Protein AF-A0A2R5LQD7-F1 (afdb_monomer)

pLDDT: mean 71.97, std 13.68, range [34.91, 89.44]

Solvent-accessible surface area (backbone atoms only — not comparable to full-atom values): 8384 Å² total; per-residue (Å²): 124,68,37,44,34,41,38,38,33,46,54,89,83,68,87,56,89,81,44,63,29,33,38,39,40,36,57,62,66,102,55,88,81,77,64,78,89,73,55,85,84,43,75,35,48,42,65,51,45,39,61,68,48,51,47,57,50,54,71,46,83,83,21,51,34,40,37,43,36,35,74,88,59,54,78,74,54,65,41,90,87,48,88,54,60,61,69,60,57,48,48,54,74,76,38,81,62,50,76,40,60,25,28,31,44,57,69,60,38,61,71,68,47,81,59,50,46,73,48,78,46,75,36,88,45,82,81,55,44,61,55,63,65,49,58,67,63,69,79,74,118

Sequence (141 aa):
MYYFVLLVSLASLYNCENMEVPAFLWGHRGEQSSFPAVSAFQKISHGDFTEKFVRNVLSSKDTVLAVFIQDSLSVEDLQPDGPSFKYLKLAFKNNPVLMLPAVENPVDAISSLKGVKTVQVSVRDPASAKEKLQDHNEHTN

Mean predicted aligned error: 10.1 Å

Foldseek 3Di:
DAAEEEEEEADPPDPDQWFWWKKKKAKDDDDPPQQDDADLPDAAELVCCQPRPVVVRRVDPHMYMYMYTYRPDAPVQLPQPHPPPVVVVVCVVVGPMDMDHTYRPNVVSVVPDPRYDYDYQHPNDPVCRVVSVVVVVVVPD

Structure (mmCIF, N/CA/C/O backbone):
data_AF-A0A2R5LQD7-F1
#
_entry.id   AF-A0A2R5LQD7-F1
#
loop_
_atom_site.group_PDB
_atom_site.id
_atom_site.type_symbol
_atom_site.label_atom_id
_atom_site.label_alt_id
_atom_site.label_comp_id
_atom_site.label_asym_id
_atom_site.label_entity_id
_atom_site.label_seq_id
_atom_site.pdbx_PDB_ins_code
_atom_site.Cartn_x
_atom_site.Cartn_y
_atom_site.Cartn_z
_atom_site.occupancy
_atom_site.B_iso_or_equiv
_atom_site.auth_seq_id
_atom_site.auth_comp_id
_atom_site.auth_asym_id
_atom_site.auth_atom_id
_atom_site.pdbx_PDB_model_num
ATOM 1 N N . MET A 1 1 ? -13.355 -3.335 18.667 1.00 47.16 1 MET A N 1
ATOM 2 C CA . MET A 1 1 ? -13.883 -3.459 17.292 1.00 47.16 1 MET A CA 1
ATOM 3 C C . MET A 1 1 ? -12.679 -3.398 16.368 1.00 47.16 1 MET A C 1
ATOM 5 O O . MET A 1 1 ? -11.898 -2.471 16.543 1.00 47.16 1 MET A O 1
ATOM 9 N N . TYR A 1 2 ? -12.453 -4.414 15.533 1.00 53.66 2 TYR A N 1
ATOM 10 C CA . TYR A 1 2 ? -11.167 -4.627 14.855 1.00 53.66 2 TYR A CA 1
ATOM 11 C C . TYR A 1 2 ? -11.356 -4.674 13.335 1.00 53.66 2 TYR A C 1
ATOM 13 O O . TYR A 1 2 ? -12.192 -5.438 12.866 1.00 53.66 2 TYR A O 1
ATOM 21 N N . TYR A 1 3 ? -10.588 -3.874 12.592 1.00 61.62 3 TYR A N 1
ATOM 22 C CA . TYR A 1 3 ? -10.477 -3.939 11.123 1.00 61.62 3 TYR A CA 1
ATOM 23 C C . TYR A 1 3 ? -9.365 -4.909 10.706 1.00 61.62 3 TYR A C 1
ATOM 25 O O . TYR A 1 3 ? -8.519 -5.205 11.542 1.00 61.62 3 TYR A O 1
ATOM 33 N N . PHE A 1 4 ? -9.313 -5.393 9.460 1.00 63.50 4 PHE A N 1
ATOM 34 C CA . PHE A 1 4 ? -8.272 -6.339 9.027 1.00 63.50 4 PHE A CA 1
ATOM 35 C C . PHE A 1 4 ? -7.371 -5.753 7.933 1.00 63.50 4 PHE A C 1
ATOM 37 O O . PHE A 1 4 ? -7.852 -5.312 6.888 1.00 63.50 4 PHE A O 1
ATOM 44 N N . VAL A 1 5 ? -6.056 -5.778 8.159 1.00 70.50 5 VAL A N 1
ATOM 45 C CA . VAL A 1 5 ? -5.038 -5.353 7.188 1.00 70.50 5 VAL A CA 1
ATOM 46 C C . VAL A 1 5 ? -4.081 -6.504 6.913 1.00 70.50 5 VAL A C 1
ATOM 48 O O . VAL A 1 5 ? -3.465 -7.036 7.834 1.00 70.50 5 VAL A O 1
ATOM 51 N N . LEU A 1 6 ? -3.927 -6.864 5.641 1.00 72.38 6 LEU A N 1
ATOM 52 C CA . LEU A 1 6 ? -2.883 -7.765 5.168 1.00 72.38 6 LEU A CA 1
ATOM 53 C C . LEU A 1 6 ? -1.731 -6.928 4.606 1.00 72.38 6 LEU A C 1
ATOM 55 O O . LEU A 1 6 ? -1.858 -6.304 3.555 1.00 72.38 6 LEU A O 1
ATOM 59 N N . LEU A 1 7 ? -0.604 -6.918 5.304 1.00 70.38 7 LEU A N 1
ATOM 60 C CA . LEU A 1 7 ? 0.599 -6.199 4.908 1.00 70.38 7 LEU A CA 1
ATOM 61 C C . LEU A 1 7 ? 1.586 -7.171 4.265 1.00 70.38 7 LEU A C 1
ATOM 63 O O . LEU A 1 7 ? 2.130 -8.033 4.947 1.00 70.38 7 LEU A O 1
ATOM 67 N N . VAL A 1 8 ? 1.849 -7.031 2.970 1.00 69.25 8 VAL A N 1
ATOM 68 C CA . VAL A 1 8 ? 2.866 -7.815 2.260 1.00 69.25 8 VAL A CA 1
ATOM 69 C C . VAL A 1 8 ? 4.071 -6.921 1.997 1.00 69.25 8 VAL A C 1
ATOM 71 O O . VAL A 1 8 ? 3.982 -5.952 1.245 1.00 69.25 8 VAL A O 1
ATOM 74 N N . SER A 1 9 ? 5.203 -7.250 2.615 1.00 62.38 9 SER A N 1
ATOM 75 C CA . SER A 1 9 ? 6.450 -6.493 2.470 1.00 62.38 9 SER A CA 1
ATOM 76 C C . SER A 1 9 ? 7.567 -7.397 1.952 1.00 62.38 9 SER A C 1
ATOM 78 O O . SER A 1 9 ? 7.981 -8.328 2.653 1.00 62.38 9 SER A O 1
ATOM 80 N N . LEU A 1 10 ? 8.088 -7.110 0.760 1.00 59.78 10 LEU A N 1
ATOM 81 C CA . LEU A 1 10 ? 9.383 -7.629 0.315 1.00 59.78 10 LEU A CA 1
ATOM 82 C C . LEU A 1 10 ? 10.423 -6.563 0.651 1.00 59.78 10 LEU A C 1
ATOM 84 O O . LEU A 1 10 ? 10.661 -5.658 -0.139 1.00 59.78 10 LEU A O 1
ATOM 88 N N . ALA A 1 11 ? 10.972 -6.635 1.861 1.00 55.22 11 ALA A N 1
ATOM 89 C CA . ALA A 1 11 ? 12.046 -5.755 2.301 1.00 55.22 11 ALA A CA 1
ATOM 90 C C . ALA A 1 11 ? 13.253 -6.609 2.682 1.00 55.22 11 ALA A C 1
ATOM 92 O O . ALA A 1 11 ? 13.131 -7.558 3.472 1.00 55.22 11 ALA A O 1
ATOM 93 N N . SER A 1 12 ? 14.419 -6.275 2.137 1.00 49.75 12 SER A N 1
ATOM 94 C CA . SER A 1 12 ? 15.668 -6.975 2.443 1.00 49.75 12 SER A CA 1
ATOM 95 C C . SER A 1 12 ? 16.220 -6.546 3.800 1.00 49.75 12 SER A C 1
ATOM 97 O O . SER A 1 12 ? 17.305 -6.008 3.849 1.00 49.75 12 SER A O 1
ATOM 99 N N . LEU A 1 13 ? 15.510 -6.767 4.912 1.00 44.03 13 LEU A N 1
ATOM 100 C CA . LEU A 1 13 ? 16.022 -6.643 6.297 1.00 44.03 13 LEU A CA 1
ATOM 101 C C . LEU A 1 13 ? 16.747 -5.344 6.713 1.00 44.03 13 LEU A C 1
ATOM 103 O O . LEU A 1 13 ? 17.235 -5.266 7.840 1.00 44.03 13 LEU A O 1
ATOM 107 N N . TYR A 1 14 ? 16.837 -4.334 5.859 1.00 44.09 14 TYR A N 1
ATOM 108 C CA . TYR A 1 14 ? 17.418 -3.062 6.223 1.00 44.09 14 TYR A CA 1
ATOM 109 C C . TYR A 1 14 ? 16.329 -2.276 6.939 1.00 44.09 14 TYR A C 1
ATOM 111 O O . TYR A 1 14 ? 15.343 -1.866 6.331 1.00 44.09 14 TYR A O 1
ATOM 119 N N . ASN A 1 15 ? 16.505 -2.109 8.253 1.00 45.94 15 ASN A N 1
ATOM 120 C CA . ASN A 1 15 ? 15.850 -1.065 9.034 1.00 45.94 15 ASN A CA 1
ATOM 121 C C . ASN A 1 15 ? 16.232 0.277 8.402 1.00 45.94 15 ASN A C 1
ATOM 123 O O . ASN A 1 15 ? 17.234 0.883 8.776 1.00 45.94 15 ASN A O 1
ATOM 127 N N . CYS A 1 16 ? 15.513 0.680 7.363 1.00 47.47 16 CYS A N 1
ATOM 128 C CA . CYS A 1 16 ? 15.781 1.918 6.665 1.00 47.47 16 CYS A CA 1
ATOM 129 C C . CYS A 1 16 ? 14.845 2.979 7.228 1.00 47.47 16 CYS A C 1
ATOM 131 O O . CYS A 1 16 ? 13.790 3.262 6.668 1.00 47.47 16 CYS A O 1
ATOM 133 N N . GLU A 1 17 ? 15.231 3.524 8.384 1.00 50.56 17 GLU A N 1
ATOM 134 C CA . GLU A 1 17 ? 14.670 4.778 8.878 1.00 50.56 17 GLU A CA 1
ATOM 135 C C . GLU A 1 17 ? 14.831 5.831 7.770 1.00 50.56 17 GLU A C 1
ATOM 137 O O . GLU A 1 17 ? 15.954 6.176 7.395 1.00 50.56 17 GLU A O 1
ATOM 142 N N . ASN A 1 18 ? 13.703 6.344 7.268 1.00 56.69 18 ASN A N 1
ATOM 143 C CA . ASN A 1 18 ? 13.580 7.436 6.285 1.00 56.69 18 ASN A CA 1
ATOM 144 C C . ASN A 1 18 ? 13.592 7.033 4.800 1.00 56.69 18 ASN A C 1
ATOM 146 O O . ASN A 1 18 ? 13.848 7.884 3.945 1.00 56.69 18 ASN A O 1
ATOM 150 N N . MET A 1 19 ? 13.291 5.778 4.457 1.00 71.56 19 MET A N 1
ATOM 151 C CA . MET A 1 19 ? 13.062 5.426 3.051 1.00 71.56 19 MET A CA 1
ATOM 152 C C . MET A 1 19 ? 11.638 5.781 2.607 1.00 71.56 19 MET A C 1
ATOM 154 O O . MET A 1 19 ? 10.643 5.348 3.193 1.00 71.56 19 MET A O 1
ATOM 158 N N . GLU A 1 20 ? 11.559 6.561 1.530 1.00 82.62 20 GLU A N 1
ATOM 159 C CA . GLU A 1 20 ? 10.340 6.763 0.753 1.00 82.62 20 GLU A CA 1
ATOM 160 C C . GLU A 1 20 ? 10.212 5.609 -0.242 1.00 82.62 20 GLU A C 1
ATOM 162 O O . GLU A 1 20 ? 11.061 5.447 -1.118 1.00 82.62 20 GLU A O 1
ATOM 167 N N . VAL A 1 21 ? 9.166 4.798 -0.103 1.00 84.69 21 VAL A N 1
ATOM 168 C CA . VAL A 1 21 ? 8.936 3.623 -0.957 1.00 84.69 21 VAL A CA 1
ATOM 169 C C . VAL A 1 21 ? 7.528 3.648 -1.538 1.00 84.69 21 VAL A C 1
ATOM 171 O O . VAL A 1 21 ? 6.612 4.189 -0.907 1.00 84.69 21 VAL A O 1
ATOM 174 N N . PRO A 1 22 ? 7.309 3.056 -2.721 1.00 85.88 22 PRO A N 1
ATOM 175 C CA . PRO A 1 22 ? 5.967 2.948 -3.252 1.00 85.88 22 PRO A CA 1
ATOM 176 C C . PRO A 1 22 ? 5.123 1.984 -2.410 1.00 85.88 22 PRO A C 1
ATOM 178 O O . PRO A 1 22 ? 5.587 0.928 -1.967 1.00 85.88 22 PRO A O 1
ATOM 181 N N . ALA A 1 23 ? 3.854 2.339 -2.226 1.00 86.75 23 ALA A N 1
ATOM 182 C CA . ALA A 1 23 ? 2.858 1.501 -1.573 1.00 86.75 23 ALA A CA 1
ATOM 183 C C . ALA A 1 23 ? 1.633 1.332 -2.475 1.00 86.75 23 ALA A C 1
ATOM 185 O O . ALA A 1 23 ? 1.134 2.288 -3.071 1.00 86.75 23 ALA A O 1
ATOM 186 N N . PHE A 1 24 ? 1.125 0.106 -2.547 1.00 87.31 24 PHE A N 1
ATOM 187 C CA . PHE A 1 24 ? -0.035 -0.244 -3.363 1.00 87.31 24 PHE A CA 1
ATOM 188 C C . PHE A 1 24 ? -1.129 -0.796 -2.470 1.00 87.31 24 PHE A C 1
ATOM 190 O O . PHE A 1 24 ? -0.892 -1.732 -1.705 1.00 87.31 24 PHE A O 1
ATOM 197 N N . LEU A 1 25 ? -2.311 -0.193 -2.543 1.00 87.12 25 LEU A N 1
ATOM 198 C CA . LEU A 1 25 ? -3.426 -0.503 -1.660 1.00 87.12 25 LEU A CA 1
ATOM 199 C C . LEU A 1 25 ? -4.570 -1.095 -2.478 1.00 87.12 25 LEU A C 1
ATOM 201 O O . LEU A 1 25 ? -5.068 -0.462 -3.411 1.00 87.12 25 LEU A O 1
ATOM 205 N N . TRP A 1 26 ? -5.025 -2.278 -2.072 1.00 85.44 26 TRP A N 1
ATOM 206 C CA . TRP A 1 26 ? -6.269 -2.887 -2.534 1.00 85.44 26 TRP A CA 1
ATOM 207 C C . TRP A 1 26 ? -7.207 -3.045 -1.351 1.00 85.44 26 TRP A C 1
ATOM 209 O O . TRP A 1 26 ? -6.849 -3.652 -0.347 1.00 85.44 26 TRP A O 1
ATOM 219 N N . GLY A 1 27 ? -8.429 -2.547 -1.469 1.00 77.56 27 GLY A N 1
ATOM 220 C CA . GLY A 1 27 ? -9.431 -2.706 -0.426 1.00 77.56 27 GLY A CA 1
ATOM 221 C C . GLY A 1 27 ? -10.841 -2.668 -0.981 1.00 77.56 27 GLY A C 1
ATOM 222 O O . GLY A 1 27 ? -11.077 -2.314 -2.137 1.00 77.56 27 GLY A O 1
ATOM 223 N N . HIS A 1 28 ? -11.794 -3.059 -0.145 1.00 60.88 28 HIS A N 1
ATOM 224 C CA . HIS A 1 28 ? -13.195 -3.106 -0.528 1.00 60.88 28 HIS A CA 1
ATOM 225 C C . HIS A 1 28 ? -13.872 -1.729 -0.403 1.00 60.88 28 HIS A C 1
ATOM 227 O O . HIS A 1 28 ? -14.163 -1.295 0.709 1.00 60.88 28 HIS A O 1
ATOM 233 N N . ARG A 1 29 ? -14.195 -1.089 -1.539 1.00 60.69 29 ARG A N 1
ATOM 234 C CA . ARG A 1 29 ? -15.578 -0.678 -1.879 1.00 60.69 29 ARG A CA 1
ATOM 235 C C . ARG A 1 29 ? -15.704 -0.040 -3.267 1.00 60.69 29 ARG A C 1
ATOM 237 O O . ARG A 1 29 ? -15.050 0.949 -3.558 1.00 60.69 29 ARG A O 1
ATOM 244 N N . GLY A 1 30 ? -16.647 -0.585 -4.040 1.00 50.12 30 GLY A N 1
ATOM 245 C CA . GLY A 1 30 ? -17.692 0.100 -4.821 1.00 50.12 30 GLY A CA 1
ATOM 246 C C . GLY A 1 30 ? -17.332 1.164 -5.858 1.00 50.12 30 GLY A C 1
ATOM 247 O O . GLY A 1 30 ? -17.792 1.059 -6.989 1.00 50.12 30 GLY A O 1
ATOM 248 N N . GLU A 1 31 ? -16.562 2.188 -5.508 1.00 50.09 31 GLU A N 1
ATOM 249 C CA . GLU A 1 31 ? -16.364 3.356 -6.361 1.00 50.09 31 GLU A CA 1
ATOM 250 C C . GLU A 1 31 ? -14.941 3.900 -6.203 1.00 50.09 31 GLU A C 1
ATOM 252 O O . GLU A 1 31 ? -14.554 4.417 -5.161 1.00 50.09 31 GLU A O 1
ATOM 257 N N . GLN A 1 32 ? -14.155 3.821 -7.278 1.00 51.00 32 GLN A N 1
ATOM 258 C CA . GLN A 1 32 ? -12.803 4.392 -7.381 1.00 51.00 32 GLN A CA 1
ATOM 259 C C . GLN A 1 32 ? -12.771 5.934 -7.264 1.00 51.00 32 GLN A C 1
ATOM 261 O O . GLN A 1 32 ? -11.705 6.537 -7.339 1.00 51.00 32 GLN A O 1
ATOM 266 N N . SER A 1 33 ? -13.927 6.582 -7.098 1.00 50.56 33 SER A N 1
ATOM 267 C CA . SER A 1 33 ? -14.121 8.034 -7.096 1.00 50.56 33 SER A CA 1
ATOM 268 C C . SER A 1 33 ? -13.727 8.726 -5.783 1.00 50.56 33 SER A C 1
ATOM 270 O O . SER A 1 33 ? -13.641 9.952 -5.764 1.00 50.56 33 SER A O 1
ATOM 272 N N . SER A 1 34 ? -13.481 7.991 -4.690 1.00 57.78 34 SER A N 1
ATOM 273 C CA . SER A 1 34 ? -13.241 8.583 -3.361 1.00 57.78 34 SER A CA 1
ATOM 274 C C . SER A 1 34 ? -11.772 8.674 -2.942 1.00 57.78 34 SER A C 1
ATOM 276 O O . SER 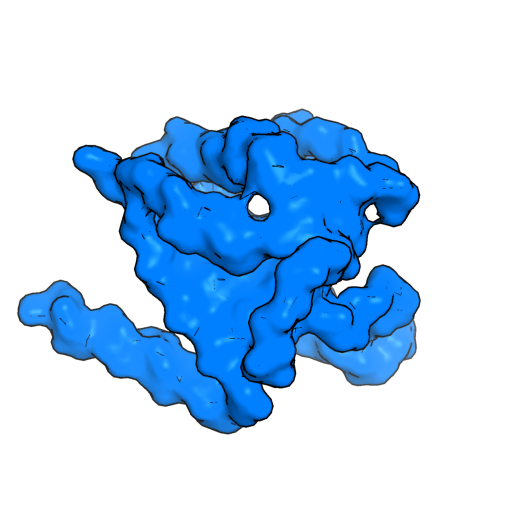A 1 34 ? -11.487 9.112 -1.822 1.00 57.78 34 SER A O 1
ATOM 278 N N . PHE A 1 35 ? -10.828 8.245 -3.786 1.00 62.97 35 PHE A N 1
ATOM 279 C CA . PHE A 1 35 ? -9.411 8.406 -3.473 1.00 62.97 35 PHE A CA 1
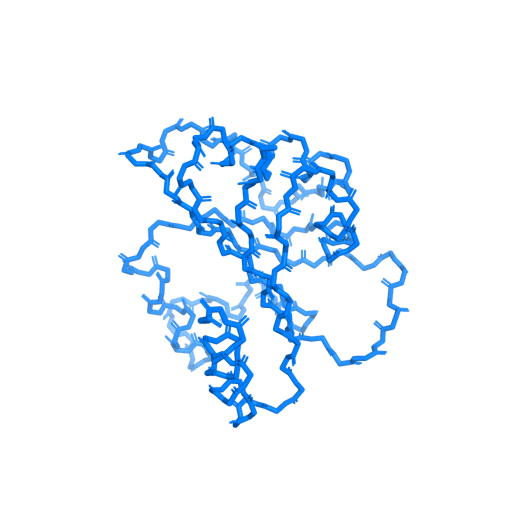ATOM 280 C C . PHE A 1 35 ? -8.950 9.827 -3.801 1.00 62.97 35 PHE A C 1
ATOM 282 O O . PHE A 1 35 ? -9.240 10.328 -4.890 1.00 62.97 35 PHE A O 1
ATOM 289 N N . PRO A 1 36 ? -8.227 10.496 -2.885 1.00 65.50 36 PRO A N 1
ATOM 290 C CA . PRO A 1 36 ? -7.638 11.784 -3.203 1.00 65.50 36 PRO A CA 1
ATOM 291 C C . PRO A 1 36 ? -6.657 11.601 -4.364 1.00 65.50 36 PRO A C 1
ATOM 293 O O . PRO A 1 36 ? -5.889 10.640 -4.386 1.00 65.50 36 PRO A O 1
ATOM 296 N N . ALA A 1 37 ? -6.697 12.514 -5.336 1.00 69.75 37 ALA A N 1
ATOM 297 C CA . ALA A 1 37 ? -5.751 12.502 -6.442 1.00 69.75 37 ALA A CA 1
ATOM 298 C C . ALA A 1 37 ? -4.323 12.609 -5.890 1.00 69.75 37 ALA A C 1
ATOM 300 O O . ALA A 1 37 ? -4.017 13.528 -5.128 1.00 69.75 37 ALA A O 1
ATOM 301 N N . VAL A 1 38 ? -3.465 11.665 -6.272 1.00 74.00 38 VAL A N 1
ATOM 302 C CA . VAL A 1 38 ? -2.063 11.625 -5.852 1.00 74.00 38 VAL A CA 1
ATOM 303 C C . VAL A 1 38 ? -1.197 11.992 -7.045 1.00 74.00 38 VAL A C 1
ATOM 305 O O . VAL A 1 38 ? -1.317 11.394 -8.115 1.00 74.00 38 VAL A O 1
ATOM 308 N N . SER A 1 39 ? -0.340 12.997 -6.879 1.00 76.75 39 SER A N 1
ATOM 309 C CA . SER A 1 39 ? 0.635 13.355 -7.913 1.00 76.75 39 SER A CA 1
ATOM 310 C C . SER A 1 39 ? 1.794 12.357 -7.917 1.00 76.75 39 SER A C 1
ATOM 312 O O . SER A 1 39 ? 2.229 11.906 -6.861 1.00 76.75 39 SER A O 1
ATOM 314 N N . ALA A 1 40 ? 2.349 12.064 -9.096 1.00 70.88 40 ALA A N 1
ATOM 315 C CA . ALA A 1 40 ? 3.498 11.167 -9.249 1.00 70.88 40 ALA A CA 1
ATOM 316 C C . ALA A 1 40 ? 4.747 11.628 -8.467 1.00 70.88 40 ALA A C 1
ATOM 318 O O . ALA A 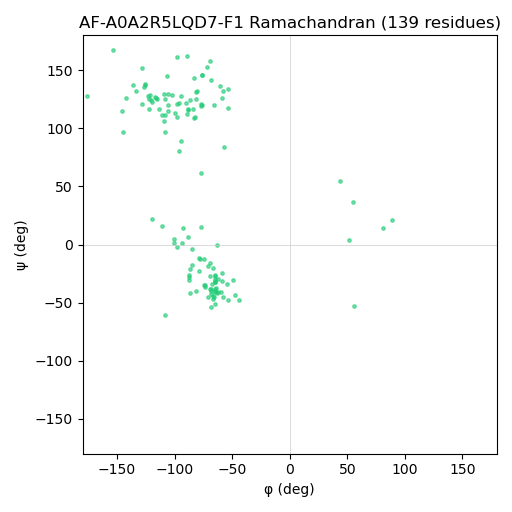1 40 ? 5.579 10.806 -8.103 1.00 70.88 40 ALA A O 1
ATOM 319 N N . PHE A 1 41 ? 4.857 12.929 -8.178 1.00 76.25 41 PHE A N 1
ATOM 320 C CA . PHE A 1 41 ? 5.964 13.521 -7.414 1.00 76.25 41 PHE A CA 1
ATOM 321 C C . PHE A 1 41 ? 5.607 13.803 -5.950 1.00 76.25 41 PHE A C 1
ATOM 323 O O . PHE A 1 41 ? 6.376 14.439 -5.228 1.00 76.25 41 PHE A O 1
ATOM 330 N N . GLN A 1 42 ? 4.413 13.402 -5.514 1.00 83.44 42 GLN A N 1
ATOM 331 C CA . GLN A 1 42 ? 3.959 13.667 -4.160 1.00 83.44 42 GLN A CA 1
ATOM 332 C C . GLN A 1 42 ? 4.634 12.714 -3.180 1.00 83.44 42 GLN A C 1
ATOM 334 O O . GLN A 1 42 ? 4.454 11.500 -3.247 1.00 83.44 42 GLN A O 1
ATOM 339 N N . LYS A 1 43 ? 5.347 13.301 -2.222 1.00 86.50 43 LYS A N 1
ATOM 340 C CA . LYS A 1 43 ? 5.821 12.612 -1.026 1.00 86.50 43 LYS A CA 1
ATOM 341 C C . LYS A 1 43 ? 4.696 12.555 -0.006 1.00 86.50 43 LYS A C 1
ATOM 343 O O . LYS A 1 43 ? 4.042 13.567 0.262 1.00 86.50 43 LYS A O 1
ATOM 348 N N . ILE A 1 44 ? 4.456 11.375 0.541 1.00 89.06 44 ILE A N 1
ATOM 349 C CA . ILE A 1 44 ? 3.383 11.111 1.491 1.00 89.06 44 ILE A CA 1
ATOM 350 C C . ILE A 1 44 ? 4.027 10.781 2.827 1.00 89.06 44 ILE A C 1
ATOM 352 O O . ILE A 1 44 ? 4.739 9.787 2.958 1.00 89.06 44 ILE A O 1
ATOM 356 N N . SER A 1 45 ? 3.763 11.631 3.816 1.00 89.44 45 SER A N 1
ATOM 357 C CA . SER A 1 45 ? 4.276 11.427 5.164 1.00 89.44 45 SER A CA 1
ATOM 358 C C . SER A 1 45 ? 3.618 10.225 5.829 1.00 89.44 45 SER A C 1
ATOM 360 O O . SER A 1 45 ? 2.482 9.849 5.514 1.00 89.44 45 SER A O 1
ATOM 362 N N . HIS A 1 46 ? 4.304 9.685 6.830 1.00 86.75 46 HIS A N 1
ATOM 363 C CA . HIS A 1 46 ? 3.801 8.614 7.689 1.00 86.75 46 HIS A CA 1
ATOM 364 C C . HIS A 1 46 ? 2.368 8.879 8.215 1.00 86.75 46 HIS A C 1
ATOM 366 O O . HIS A 1 46 ? 1.500 7.999 8.215 1.00 86.75 46 HIS A O 1
ATOM 372 N N . GLY A 1 47 ? 2.090 10.115 8.650 1.00 87.00 47 GLY A N 1
ATOM 373 C CA . GLY A 1 47 ? 0.779 10.509 9.179 1.00 87.00 47 GLY A CA 1
ATOM 374 C C . GLY A 1 47 ? -0.307 10.588 8.105 1.00 87.00 47 GLY A C 1
ATOM 375 O O . GLY A 1 47 ? -1.401 10.051 8.291 1.00 87.00 47 GLY A O 1
ATOM 376 N N . ASP A 1 48 ? 0.005 11.202 6.961 1.00 89.00 48 ASP A N 1
ATOM 377 C CA . ASP A 1 48 ? -0.942 11.329 5.851 1.00 89.00 48 ASP A CA 1
ATOM 378 C C . ASP A 1 48 ? -1.300 9.966 5.262 1.00 89.00 48 ASP A C 1
ATOM 380 O O . ASP A 1 48 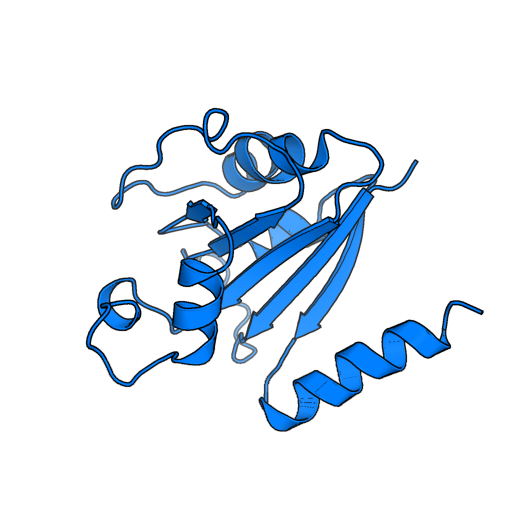? -2.475 9.709 4.992 1.00 89.00 48 ASP A O 1
ATOM 384 N N . PHE A 1 49 ? -0.317 9.074 5.124 1.00 89.12 49 PHE A N 1
ATOM 385 C CA . PHE A 1 49 ? -0.535 7.697 4.695 1.00 89.12 49 PHE A CA 1
ATOM 386 C C . PHE A 1 49 ? -1.590 6.993 5.556 1.00 89.12 49 PHE A C 1
ATOM 388 O O . PHE A 1 49 ? -2.553 6.411 5.049 1.00 89.12 49 PHE A O 1
ATOM 395 N N . THR A 1 50 ? -1.447 7.118 6.871 1.00 87.81 50 THR A N 1
ATOM 396 C CA . THR A 1 50 ? -2.331 6.474 7.840 1.00 87.81 50 THR A CA 1
ATOM 397 C C . THR A 1 50 ? -3.739 7.072 7.808 1.00 87.81 50 THR A C 1
ATOM 399 O O . THR A 1 50 ? -4.726 6.353 7.631 1.00 87.81 50 THR A O 1
ATOM 402 N N . GLU A 1 51 ? -3.852 8.391 7.956 1.00 86.06 51 GLU A N 1
ATOM 403 C CA . GLU A 1 51 ? -5.139 9.055 8.182 1.00 86.06 51 GLU A CA 1
ATOM 404 C C . GLU A 1 51 ? -5.930 9.285 6.888 1.00 86.06 51 GLU A C 1
ATOM 406 O O . GLU A 1 51 ? -7.144 9.079 6.864 1.00 86.06 51 GLU A O 1
ATOM 411 N N . LYS A 1 52 ? -5.266 9.674 5.791 1.00 84.50 52 LYS A N 1
ATOM 412 C CA . LYS A 1 52 ? -5.950 10.026 4.532 1.00 84.50 52 LYS A CA 1
ATOM 413 C C . LYS A 1 52 ? -6.190 8.825 3.627 1.00 84.50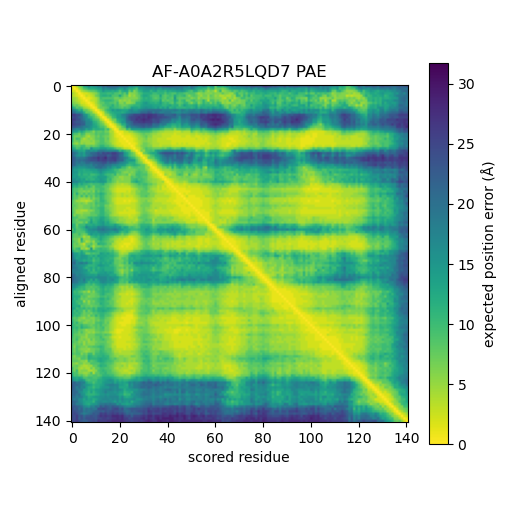 52 LYS A C 1
ATOM 415 O O . LYS A 1 52 ? -7.169 8.821 2.880 1.00 84.50 52 LYS A O 1
ATOM 420 N N . PHE A 1 53 ? -5.317 7.820 3.681 1.00 85.50 53 PHE A N 1
ATOM 421 C CA . PHE A 1 53 ? -5.382 6.679 2.768 1.00 85.50 53 PHE A CA 1
ATOM 422 C C . PHE A 1 53 ? -5.843 5.410 3.479 1.00 85.50 53 PHE A C 1
ATOM 424 O O . PHE A 1 53 ? -6.906 4.886 3.148 1.00 85.50 53 PHE A O 1
ATOM 431 N N . VAL A 1 54 ? -5.113 4.938 4.494 1.00 86.44 54 VAL A N 1
ATOM 432 C CA . VAL A 1 54 ? -5.435 3.661 5.152 1.00 86.44 54 VAL A CA 1
ATOM 433 C C . VAL A 1 54 ? -6.785 3.718 5.872 1.00 86.44 54 VAL A C 1
ATOM 435 O O . VAL A 1 54 ? -7.650 2.876 5.624 1.00 86.44 54 VAL A O 1
ATOM 438 N N . ARG A 1 55 ? -7.027 4.728 6.717 1.00 83.69 55 ARG A N 1
ATOM 439 C CA . ARG A 1 55 ? -8.310 4.851 7.436 1.00 83.69 55 ARG A CA 1
ATOM 440 C C . ARG A 1 55 ? -9.506 5.103 6.526 1.00 83.69 55 ARG A C 1
ATOM 442 O O . ARG A 1 55 ? -10.598 4.639 6.840 1.00 83.69 55 ARG A O 1
ATOM 449 N N . ASN A 1 56 ? -9.306 5.800 5.410 1.00 79.62 56 ASN A N 1
ATOM 450 C CA . ASN A 1 56 ? -10.366 6.030 4.432 1.00 79.62 56 ASN A CA 1
ATOM 451 C C . ASN A 1 56 ? -10.844 4.698 3.824 1.00 79.62 56 ASN A C 1
ATOM 453 O O . ASN A 1 56 ? -12.046 4.445 3.739 1.00 79.62 56 ASN A O 1
ATOM 457 N N . VAL A 1 57 ? -9.913 3.786 3.515 1.00 77.31 57 VAL A N 1
ATOM 458 C CA . VAL A 1 57 ? -10.248 2.431 3.041 1.00 77.31 57 VAL A CA 1
ATOM 459 C C . VAL A 1 57 ? -10.899 1.592 4.142 1.00 77.31 57 VAL A C 1
ATOM 461 O O . VAL A 1 57 ? -11.899 0.917 3.903 1.00 77.31 57 VAL A O 1
ATOM 464 N N . LEU A 1 58 ? -10.384 1.663 5.369 1.00 77.31 58 LEU A N 1
ATOM 465 C CA . LEU A 1 58 ? -10.906 0.920 6.523 1.00 77.31 58 LEU A CA 1
ATOM 466 C C . LEU A 1 58 ? -12.192 1.522 7.123 1.00 77.31 58 LEU A C 1
ATOM 468 O O . LEU A 1 58 ? -12.581 1.172 8.232 1.00 77.31 58 LEU A O 1
ATOM 472 N N . SER A 1 59 ? -12.873 2.425 6.420 1.00 69.25 59 SER A N 1
ATOM 473 C CA . SER A 1 59 ? -14.090 3.083 6.911 1.00 69.25 59 SER A CA 1
ATOM 474 C C . SER A 1 59 ? -15.305 2.145 7.018 1.00 69.25 59 SER A C 1
ATOM 476 O O . SER A 1 59 ? -16.274 2.474 7.707 1.00 69.25 59 SER A O 1
ATOM 478 N N . SER A 1 60 ? -15.268 0.964 6.384 1.00 66.81 60 SER A N 1
ATOM 479 C CA . SER A 1 60 ? -16.312 -0.062 6.492 1.00 66.81 60 SER A CA 1
ATOM 480 C C . SER A 1 60 ? -15.872 -1.255 7.342 1.00 66.81 60 SER A C 1
ATOM 482 O O . SER A 1 60 ? -14.712 -1.657 7.340 1.00 66.81 60 SER A O 1
ATOM 484 N N . LYS A 1 61 ? -16.827 -1.825 8.085 1.00 64.38 61 LYS A N 1
ATOM 485 C CA . LYS A 1 61 ? -16.586 -2.806 9.159 1.00 64.38 61 LYS A CA 1
ATOM 486 C C . LYS A 1 61 ? -15.994 -4.133 8.671 1.00 64.38 61 LYS A C 1
ATOM 488 O O . LYS A 1 61 ? -15.280 -4.772 9.432 1.00 64.38 61 LYS A O 1
ATOM 493 N N . ASP A 1 62 ? -16.246 -4.487 7.414 1.00 66.50 62 ASP A N 1
ATOM 494 C CA . ASP A 1 62 ? -15.817 -5.749 6.798 1.00 66.50 62 ASP A CA 1
ATOM 495 C C . ASP A 1 62 ? -14.733 -5.535 5.728 1.00 66.50 62 ASP A C 1
ATOM 497 O O . ASP A 1 62 ? -14.480 -6.404 4.892 1.00 66.50 62 ASP A O 1
ATOM 501 N N . THR A 1 63 ? -14.090 -4.360 5.717 1.00 72.50 63 THR A N 1
ATOM 502 C CA . THR A 1 63 ? -13.045 -4.078 4.735 1.00 72.50 63 THR A CA 1
ATOM 503 C C . THR A 1 63 ? -11.750 -4.785 5.111 1.00 72.50 63 THR A C 1
ATOM 505 O O . THR A 1 63 ? -11.130 -4.492 6.134 1.00 72.50 63 THR A O 1
ATOM 508 N N . VAL A 1 64 ? -11.308 -5.670 4.220 1.00 78.44 64 VAL A N 1
ATOM 509 C CA . VAL A 1 64 ? -9.924 -6.140 4.166 1.00 78.44 64 VAL A CA 1
ATOM 510 C C . VAL A 1 64 ? -9.134 -5.168 3.299 1.00 78.44 64 VAL A C 1
ATOM 512 O O . VAL A 1 64 ? -9.501 -4.933 2.146 1.00 78.44 64 VAL A O 1
ATOM 515 N N . LEU A 1 65 ? -8.058 -4.610 3.850 1.00 82.88 65 LEU A N 1
ATOM 516 C CA . LEU A 1 65 ? -7.080 -3.835 3.091 1.00 82.88 65 LEU A CA 1
ATOM 517 C C . LEU A 1 65 ? -5.813 -4.672 2.910 1.00 82.88 65 LEU A C 1
ATOM 519 O O . LEU A 1 65 ? -5.167 -5.043 3.886 1.00 82.88 65 LEU A O 1
ATOM 523 N N . ALA A 1 66 ? -5.445 -4.939 1.664 1.00 85.06 66 ALA A N 1
ATOM 524 C CA . ALA A 1 66 ? -4.145 -5.472 1.300 1.00 85.06 66 ALA A CA 1
ATOM 525 C C . ALA A 1 66 ? -3.209 -4.317 0.929 1.00 85.06 66 ALA A C 1
ATOM 527 O O . ALA A 1 66 ? -3.549 -3.483 0.088 1.00 85.06 66 ALA A O 1
ATOM 528 N N . VAL A 1 67 ? -2.032 -4.282 1.547 1.00 85.06 67 VAL A N 1
ATOM 529 C CA . VAL A 1 67 ? -0.985 -3.301 1.254 1.00 85.06 67 VAL A CA 1
ATOM 530 C C . VAL A 1 67 ? 0.260 -4.037 0.791 1.00 85.06 67 VAL A C 1
ATOM 532 O O . VAL A 1 67 ? 0.782 -4.880 1.518 1.00 85.06 67 VAL A O 1
ATOM 535 N N . PHE A 1 68 ? 0.736 -3.716 -0.408 1.00 85.94 68 PHE A N 1
ATOM 536 C CA . PHE A 1 68 ? 2.003 -4.213 -0.936 1.00 85.94 68 PHE A CA 1
ATOM 537 C C . PHE A 1 68 ? 3.055 -3.110 -0.894 1.00 85.94 68 PHE A C 1
ATOM 539 O O 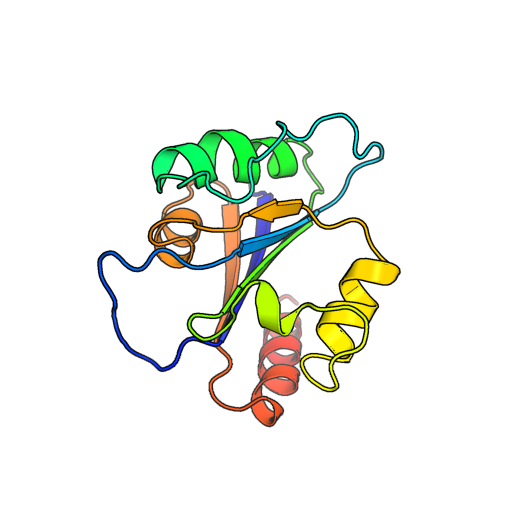. PHE A 1 68 ? 2.802 -1.997 -1.359 1.00 85.94 68 PHE A O 1
ATOM 546 N N . ILE A 1 69 ? 4.223 -3.430 -0.340 1.00 83.19 69 ILE A N 1
ATOM 547 C CA . ILE A 1 69 ? 5.367 -2.524 -0.211 1.00 83.19 69 ILE A CA 1
ATOM 548 C C . ILE A 1 69 ? 6.618 -3.270 -0.663 1.00 83.19 69 ILE A C 1
ATOM 550 O O . ILE A 1 69 ? 6.874 -4.397 -0.221 1.00 83.19 69 ILE A O 1
ATOM 554 N N . GLN A 1 70 ? 7.412 -2.625 -1.512 1.00 74.50 70 GLN A N 1
ATOM 555 C CA . GLN A 1 70 ? 8.696 -3.154 -1.948 1.00 74.50 70 GLN A CA 1
ATOM 556 C C . GLN A 1 70 ? 9.722 -2.022 -2.067 1.00 74.50 70 GLN A C 1
ATOM 558 O O . GLN A 1 70 ? 9.482 -1.029 -2.747 1.00 74.50 70 GLN A O 1
ATOM 563 N N . ASP A 1 71 ? 10.860 -2.204 -1.398 1.00 70.12 71 ASP A N 1
ATOM 564 C CA . ASP A 1 71 ? 11.969 -1.243 -1.282 1.00 70.12 71 ASP A CA 1
ATOM 565 C C . ASP A 1 71 ? 12.716 -0.989 -2.604 1.00 70.12 71 ASP A C 1
ATOM 567 O O . ASP A 1 71 ? 13.174 0.113 -2.881 1.00 70.12 71 ASP A O 1
ATOM 571 N N . SER A 1 72 ? 12.817 -2.023 -3.430 1.00 65.00 72 SER A N 1
ATOM 572 C CA . SER A 1 72 ? 13.554 -2.061 -4.698 1.00 65.00 72 SER A CA 1
ATOM 573 C C . SER A 1 72 ? 12.703 -1.732 -5.923 1.00 65.00 72 SER A C 1
ATOM 575 O O . SER A 1 72 ? 13.201 -1.805 -7.044 1.00 65.00 72 SER A O 1
ATOM 577 N N . LEU A 1 73 ? 11.418 -1.427 -5.734 1.00 69.62 73 LEU A N 1
ATOM 578 C CA . LEU A 1 73 ? 10.494 -1.206 -6.837 1.00 69.62 73 LEU A CA 1
ATOM 579 C C . LEU A 1 73 ? 10.495 0.269 -7.240 1.00 69.62 73 LEU A C 1
ATOM 581 O O . LEU A 1 73 ? 10.173 1.136 -6.431 1.00 69.62 73 LEU A O 1
ATOM 585 N N . SER A 1 74 ? 10.813 0.546 -8.499 1.00 67.12 74 SER A N 1
ATOM 586 C CA . SER A 1 74 ? 10.634 1.867 -9.099 1.00 67.12 74 SER A CA 1
ATOM 587 C C . SER A 1 74 ? 9.326 1.928 -9.899 1.00 67.12 74 SER A C 1
ATOM 589 O O . SER A 1 74 ? 8.742 0.901 -10.262 1.00 67.12 74 SER A O 1
ATOM 591 N N . VAL A 1 75 ? 8.826 3.133 -10.183 1.00 64.94 75 VAL A N 1
ATOM 592 C CA . VAL A 1 75 ? 7.617 3.313 -11.014 1.00 64.94 75 VAL A CA 1
ATOM 593 C C . VAL A 1 75 ? 7.883 2.837 -12.447 1.00 64.94 75 VAL A C 1
ATOM 595 O O . VAL A 1 75 ? 6.992 2.322 -13.125 1.00 64.94 75 VAL A O 1
ATOM 598 N N . GLU A 1 76 ? 9.128 2.947 -12.891 1.00 68.25 76 GLU A N 1
ATOM 599 C CA . GLU A 1 76 ? 9.625 2.516 -14.190 1.00 68.25 76 GLU A CA 1
ATOM 600 C C . GLU A 1 76 ? 9.541 0.991 -14.361 1.00 68.25 76 GLU A C 1
ATOM 602 O O . GLU A 1 76 ? 9.246 0.505 -15.456 1.00 68.25 76 GLU A O 1
ATOM 607 N N . ASP A 1 77 ? 9.687 0.220 -13.282 1.00 69.25 77 ASP A N 1
ATOM 608 C CA . ASP A 1 77 ? 9.551 -1.244 -13.314 1.00 69.25 77 ASP A CA 1
ATOM 609 C C . ASP A 1 77 ? 8.115 -1.712 -13.616 1.00 69.25 77 ASP A C 1
ATOM 611 O O . ASP A 1 77 ? 7.875 -2.842 -14.076 1.00 69.25 77 ASP A O 1
ATOM 615 N N . LEU A 1 78 ? 7.142 -0.827 -13.388 1.00 71.06 78 LEU A N 1
ATOM 616 C CA . LEU A 1 78 ? 5.721 -1.072 -13.603 1.00 71.06 78 LEU A CA 1
ATOM 617 C C . LEU A 1 78 ? 5.253 -0.739 -15.023 1.00 71.06 78 LEU A C 1
ATOM 619 O O . LEU A 1 78 ? 4.060 -0.864 -15.305 1.00 71.06 78 LEU A O 1
ATOM 623 N N . GLN A 1 79 ? 6.168 -0.399 -15.938 1.00 71.81 79 GLN A N 1
ATOM 624 C CA . GLN A 1 79 ? 5.821 -0.162 -17.339 1.00 71.81 79 GLN A CA 1
ATOM 625 C C . GLN A 1 79 ? 5.051 -1.353 -17.945 1.00 71.81 79 GLN A C 1
ATOM 627 O O . GLN A 1 79 ? 5.472 -2.505 -17.767 1.00 71.81 79 GLN A O 1
ATOM 632 N N . PRO A 1 80 ? 3.946 -1.111 -18.680 1.00 67.94 80 PRO A N 1
ATOM 633 C CA . PRO A 1 80 ? 3.054 -2.165 -19.174 1.00 67.94 80 PRO A CA 1
ATOM 634 C C . PRO A 1 80 ? 3.757 -3.255 -19.987 1.00 67.94 80 PRO A C 1
ATOM 636 O O . PRO A 1 80 ? 3.390 -4.425 -19.878 1.00 67.94 80 PRO A O 1
ATOM 639 N N . ASP A 1 81 ? 4.788 -2.864 -20.737 1.00 71.88 81 ASP A N 1
ATOM 640 C CA . ASP A 1 81 ? 5.480 -3.714 -21.709 1.00 71.88 81 ASP A CA 1
ATOM 641 C C . ASP A 1 81 ? 6.777 -4.339 -21.162 1.00 71.88 81 ASP A C 1
ATOM 643 O O . ASP A 1 81 ? 7.431 -5.131 -21.839 1.00 71.88 81 ASP A O 1
ATOM 647 N N . GLY A 1 82 ? 7.160 -4.020 -19.920 1.00 70.44 82 GLY A N 1
ATOM 648 C CA . GLY A 1 82 ? 8.357 -4.581 -19.288 1.00 70.44 82 GLY A CA 1
ATOM 649 C C . GLY A 1 82 ? 8.162 -6.034 -18.813 1.00 70.44 82 GLY A C 1
ATOM 650 O O . GLY A 1 82 ? 7.088 -6.367 -18.303 1.00 70.44 82 GLY A O 1
ATOM 651 N N . PRO A 1 83 ? 9.195 -6.900 -18.872 1.00 72.81 83 PRO A N 1
ATOM 652 C CA . PRO A 1 83 ? 9.096 -8.305 -18.449 1.00 72.81 83 PRO A CA 1
ATOM 653 C C . PRO A 1 83 ? 8.971 -8.486 -16.923 1.00 72.81 83 PRO A C 1
ATOM 655 O O . PRO A 1 83 ? 8.544 -9.542 -16.452 1.00 72.81 83 PRO A O 1
ATOM 658 N N . SER A 1 84 ? 9.329 -7.464 -16.143 1.00 77.44 84 SER A N 1
ATOM 659 C CA . SER A 1 84 ? 9.334 -7.497 -14.679 1.00 77.44 84 SER A CA 1
ATOM 660 C C . SER A 1 84 ? 7.923 -7.496 -14.081 1.00 77.44 84 SER A C 1
ATOM 662 O O . SER A 1 84 ? 6.978 -6.966 -14.668 1.00 77.44 84 SER A O 1
ATOM 664 N N . PHE A 1 85 ? 7.784 -8.076 -12.884 1.00 76.81 85 PHE A N 1
ATOM 665 C CA . PHE A 1 85 ? 6.580 -7.990 -12.043 1.00 76.81 85 PHE A CA 1
ATOM 666 C C . PHE A 1 85 ? 5.265 -8.427 -12.720 1.00 76.81 85 PHE A C 1
ATOM 668 O O . PHE A 1 85 ? 4.200 -7.878 -12.439 1.00 76.81 85 PHE A O 1
ATOM 675 N N . LYS A 1 86 ? 5.312 -9.460 -13.579 1.00 80.44 86 LYS A N 1
ATOM 676 C CA . LYS A 1 86 ? 4.154 -10.003 -14.325 1.00 80.44 86 LYS A CA 1
ATOM 677 C C . LYS A 1 86 ? 2.882 -10.154 -13.478 1.00 80.44 86 LYS A C 1
ATOM 679 O O . LYS A 1 86 ? 1.807 -9.753 -13.915 1.00 80.44 86 LYS A O 1
ATOM 684 N N . TYR A 1 87 ? 2.992 -10.737 -12.283 1.00 80.62 87 TYR A N 1
ATOM 685 C CA . TYR A 1 87 ? 1.834 -10.993 -11.418 1.00 80.62 87 TYR A CA 1
ATOM 686 C C . TYR A 1 87 ? 1.296 -9.729 -10.742 1.00 80.62 87 TYR A C 1
ATOM 688 O O . TYR A 1 87 ? 0.084 -9.587 -10.617 1.00 80.62 87 TYR A O 1
ATOM 696 N N . LEU A 1 88 ? 2.169 -8.787 -10.380 1.00 80.69 88 LEU A N 1
ATOM 697 C CA . LEU A 1 88 ? 1.764 -7.486 -9.845 1.00 80.69 88 LEU A CA 1
ATOM 698 C C . LEU A 1 88 ? 1.034 -6.666 -10.919 1.00 80.69 88 LEU A C 1
ATOM 700 O O . LEU A 1 88 ? -0.057 -6.156 -10.681 1.00 80.69 88 LEU A O 1
ATOM 704 N N . LYS A 1 89 ? 1.569 -6.647 -12.147 1.00 82.31 89 LYS A N 1
ATOM 705 C CA . LYS A 1 89 ? 0.915 -6.035 -13.316 1.00 82.31 89 LYS A CA 1
ATOM 706 C C . LYS A 1 89 ? -0.444 -6.670 -13.609 1.00 82.31 89 LYS A C 1
ATOM 708 O O . LYS A 1 89 ? -1.398 -5.966 -13.926 1.00 82.31 89 LYS A O 1
ATOM 713 N N . LEU A 1 90 ? -0.554 -7.995 -13.489 1.00 83.50 90 LEU A N 1
ATOM 714 C CA . LEU A 1 90 ? -1.831 -8.695 -13.639 1.00 83.50 90 LEU A CA 1
ATOM 715 C C . LEU A 1 90 ? -2.822 -8.310 -12.525 1.00 83.50 90 LEU A C 1
ATOM 71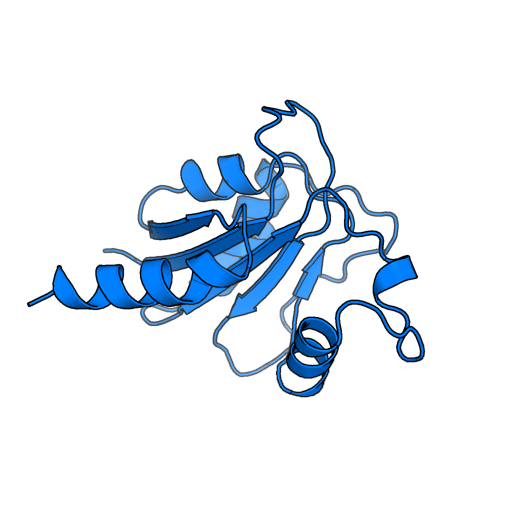7 O O . LEU A 1 90 ? -3.998 -8.097 -12.810 1.00 83.50 90 LEU A O 1
ATOM 721 N N . ALA A 1 91 ? -2.355 -8.165 -11.282 1.00 82.62 91 ALA A N 1
ATOM 722 C CA . ALA A 1 91 ? -3.186 -7.715 -10.167 1.00 82.62 91 ALA A CA 1
ATOM 723 C C . ALA A 1 91 ? -3.734 -6.295 -10.390 1.00 82.62 91 ALA A C 1
ATOM 725 O O . ALA A 1 91 ? -4.920 -6.079 -10.149 1.00 82.62 91 ALA A O 1
ATOM 726 N N . PHE A 1 92 ? -2.921 -5.370 -10.918 1.00 82.81 92 PHE A N 1
ATOM 727 C CA . PHE A 1 92 ? -3.357 -4.009 -11.275 1.00 82.81 92 PHE A CA 1
ATOM 728 C C . PHE A 1 92 ? -4.402 -3.994 -12.393 1.00 82.81 92 PHE A C 1
ATOM 730 O O . PHE A 1 92 ? -5.320 -3.182 -12.368 1.00 82.81 92 PHE A O 1
ATOM 737 N N . LYS A 1 93 ? -4.276 -4.888 -13.381 1.00 81.12 93 LYS A N 1
ATOM 738 C CA . LYS A 1 93 ? -5.253 -4.994 -14.477 1.00 81.12 93 LYS A CA 1
ATOM 739 C C . LYS A 1 93 ? -6.600 -5.533 -14.004 1.00 81.12 93 LYS A C 1
ATOM 741 O O . LYS A 1 93 ? -7.635 -5.099 -14.497 1.00 81.12 93 LYS A O 1
ATOM 746 N N . ASN A 1 94 ? -6.582 -6.491 -13.080 1.00 82.44 94 ASN A N 1
ATOM 747 C CA . ASN A 1 94 ? -7.788 -7.202 -12.659 1.00 82.44 94 ASN A CA 1
ATOM 748 C C . ASN A 1 94 ? -8.533 -6.506 -11.520 1.00 82.44 94 ASN A C 1
ATOM 750 O O . ASN A 1 94 ? -9.734 -6.714 -11.372 1.00 82.44 94 ASN A O 1
ATOM 754 N N . ASN A 1 95 ? -7.832 -5.720 -10.701 1.00 80.50 95 ASN A N 1
ATOM 755 C CA . ASN A 1 95 ? -8.408 -5.080 -9.528 1.00 80.50 95 ASN A CA 1
ATOM 756 C C . ASN A 1 95 ? -7.950 -3.625 -9.432 1.00 80.50 95 ASN A C 1
ATOM 758 O O . ASN A 1 95 ? -6.756 -3.359 -9.591 1.00 80.50 95 ASN A O 1
ATOM 762 N N . PRO A 1 96 ? -8.860 -2.695 -9.100 1.00 79.56 96 PRO A N 1
ATOM 763 C CA . PRO A 1 96 ? -8.489 -1.314 -8.841 1.00 79.56 96 PRO A CA 1
ATOM 764 C C . PRO A 1 96 ? -7.464 -1.240 -7.712 1.00 79.56 96 PRO A C 1
ATOM 766 O O . PRO A 1 96 ? -7.644 -1.857 -6.661 1.00 79.56 96 PRO A O 1
ATOM 769 N N . VAL A 1 97 ? -6.402 -0.476 -7.942 1.00 83.38 97 VAL A N 1
ATOM 770 C CA . VAL A 1 97 ? -5.315 -0.274 -6.989 1.00 83.38 97 VAL A CA 1
ATOM 771 C C . VAL A 1 97 ? -5.106 1.216 -6.785 1.00 83.38 97 VAL A C 1
ATOM 773 O O . VAL A 1 97 ? -5.073 1.986 -7.745 1.00 83.38 97 VAL A O 1
ATOM 776 N N . LEU A 1 98 ? -4.947 1.628 -5.533 1.00 85.19 98 LEU A N 1
ATOM 777 C CA . LEU A 1 98 ? -4.430 2.951 -5.225 1.00 85.19 98 LEU A CA 1
ATOM 778 C C . LEU A 1 98 ? -2.904 2.859 -5.163 1.00 85.19 98 LEU A C 1
ATOM 780 O O . LEU A 1 98 ? -2.352 2.165 -4.308 1.00 85.19 98 LEU A O 1
ATOM 784 N N . MET A 1 99 ? -2.243 3.559 -6.080 1.00 85.25 99 MET A N 1
ATOM 785 C CA . MET A 1 99 ? -0.789 3.643 -6.148 1.00 85.25 99 MET A CA 1
ATOM 786 C C . MET A 1 99 ? -0.305 4.908 -5.445 1.00 85.25 99 MET A C 1
ATOM 788 O O . MET A 1 99 ? -0.672 6.019 -5.825 1.00 85.25 99 MET A O 1
ATOM 792 N N . LEU A 1 100 ? 0.539 4.727 -4.437 1.00 87.56 100 LEU A N 1
ATOM 793 C CA . LEU A 1 100 ? 1.191 5.798 -3.701 1.00 87.56 100 LEU A CA 1
ATOM 794 C C . LEU A 1 100 ? 2.687 5.758 -4.035 1.00 87.56 100 LEU A C 1
ATOM 796 O O . LEU A 1 100 ? 3.342 4.782 -3.678 1.00 87.56 100 LEU A O 1
ATOM 800 N N . PRO A 1 101 ? 3.227 6.758 -4.751 1.00 83.56 101 PRO A N 1
ATOM 801 C CA . PRO A 1 101 ? 4.551 6.653 -5.363 1.00 83.56 101 PRO A CA 1
ATOM 802 C C . PRO A 1 101 ? 5.700 6.733 -4.352 1.00 83.56 101 PRO A C 1
ATOM 804 O O . PRO A 1 101 ? 6.710 6.063 -4.531 1.00 83.56 101 PRO A O 1
ATOM 807 N N . ALA A 1 102 ? 5.546 7.531 -3.295 1.00 87.50 102 ALA A N 1
ATOM 808 C CA . ALA A 1 102 ? 6.588 7.769 -2.304 1.00 87.50 102 ALA A CA 1
ATOM 809 C C . ALA A 1 102 ? 5.955 7.927 -0.919 1.00 87.50 102 ALA A C 1
ATOM 811 O O . ALA A 1 102 ? 5.469 9.004 -0.571 1.00 87.50 102 ALA A O 1
ATOM 812 N N . VAL A 1 103 ? 5.928 6.843 -0.144 1.00 87.81 103 VAL A N 1
ATOM 813 C CA . VAL A 1 103 ? 5.422 6.824 1.230 1.00 87.81 103 VAL A CA 1
ATOM 814 C C . VAL A 1 103 ? 6.578 6.652 2.200 1.00 87.81 103 VAL A C 1
ATOM 816 O O . VAL A 1 103 ? 7.384 5.735 2.059 1.00 87.81 103 VAL A O 1
ATOM 819 N N . GLU A 1 104 ? 6.633 7.519 3.199 1.00 89.19 104 GLU A N 1
ATOM 820 C CA . GLU A 1 104 ? 7.608 7.458 4.282 1.00 89.19 104 GLU A CA 1
ATOM 821 C C . GLU A 1 104 ? 7.244 6.351 5.286 1.00 89.19 104 GLU A C 1
ATOM 823 O O . GLU A 1 104 ? 6.168 6.379 5.891 1.00 89.19 104 GLU A O 1
ATOM 828 N N . ASN A 1 105 ? 8.148 5.381 5.467 1.00 85.31 105 ASN A N 1
ATOM 829 C CA . ASN A 1 105 ? 8.053 4.294 6.456 1.00 85.31 105 ASN A CA 1
ATOM 830 C C . ASN A 1 105 ? 6.652 3.623 6.557 1.00 85.31 105 ASN A C 1
ATOM 832 O O . ASN A 1 105 ? 6.074 3.526 7.645 1.00 85.31 105 ASN A O 1
ATOM 836 N N . PRO A 1 106 ? 6.068 3.123 5.447 1.00 85.12 106 PRO A N 1
ATOM 837 C CA . PRO A 1 106 ? 4.686 2.629 5.427 1.00 85.12 106 PRO A CA 1
ATOM 838 C C . PRO A 1 106 ? 4.440 1.389 6.303 1.00 85.12 106 PRO A C 1
ATOM 840 O O . PRO A 1 106 ? 3.323 1.179 6.777 1.00 85.12 106 PRO A O 1
ATOM 843 N N . VAL A 1 107 ? 5.466 0.563 6.538 1.00 84.88 107 VAL A N 1
ATOM 844 C CA . VAL A 1 107 ? 5.367 -0.614 7.419 1.00 84.88 107 VAL A CA 1
ATOM 845 C C . VAL A 1 107 ? 5.135 -0.190 8.870 1.00 84.88 107 VAL A C 1
ATOM 847 O O . VAL A 1 107 ? 4.239 -0.728 9.526 1.00 84.88 107 VAL A O 1
ATOM 850 N N . ASP A 1 108 ? 5.880 0.804 9.353 1.00 84.44 108 ASP A N 1
ATOM 851 C CA . ASP A 1 108 ? 5.743 1.332 10.715 1.00 84.44 108 ASP A CA 1
ATOM 852 C C . ASP A 1 108 ? 4.412 2.067 10.893 1.00 84.44 108 ASP A C 1
ATOM 854 O O . ASP A 1 108 ? 3.724 1.898 11.906 1.00 84.44 108 ASP A O 1
ATOM 858 N N . ALA A 1 109 ? 3.981 2.795 9.860 1.00 85.69 109 ALA A N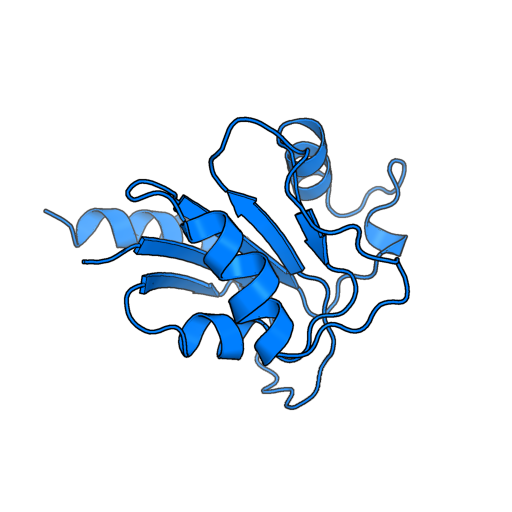 1
ATOM 859 C CA . ALA A 1 109 ? 2.681 3.457 9.832 1.00 85.69 109 ALA A CA 1
ATOM 860 C C . ALA A 1 109 ? 1.524 2.470 10.021 1.00 85.69 109 ALA A C 1
ATOM 862 O O . ALA A 1 109 ? 0.633 2.692 10.841 1.00 85.69 109 ALA A O 1
ATOM 863 N N . ILE A 1 110 ? 1.561 1.332 9.326 1.00 85.50 110 ILE A N 1
ATOM 864 C CA . ILE A 1 110 ? 0.532 0.295 9.466 1.00 85.50 110 ILE A CA 1
ATOM 865 C C . ILE A 1 110 ? 0.668 -0.458 10.790 1.00 85.50 110 ILE A C 1
ATOM 867 O O . ILE A 1 11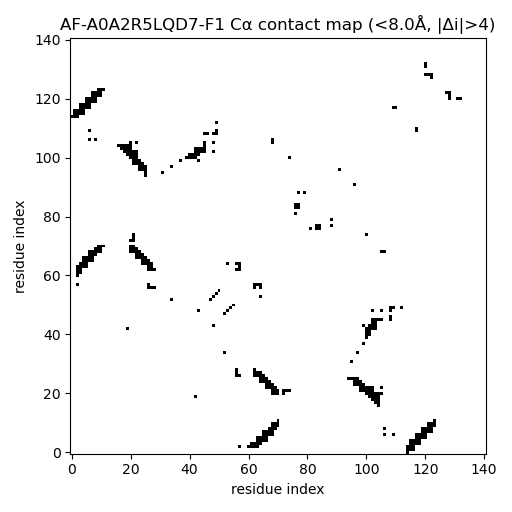0 ? -0.339 -0.801 11.407 1.00 85.50 110 ILE A O 1
ATOM 871 N N . SER A 1 111 ? 1.891 -0.702 11.254 1.00 82.62 111 SER A N 1
ATOM 872 C CA . SER A 1 111 ? 2.136 -1.423 12.509 1.00 82.62 111 SER A CA 1
ATOM 873 C C . SER A 1 111 ? 1.725 -0.612 13.743 1.00 82.62 111 SER A C 1
ATOM 875 O O . SER A 1 111 ? 1.344 -1.185 14.762 1.00 82.62 111 SER A O 1
ATOM 877 N N . SER A 1 112 ? 1.743 0.721 13.652 1.00 84.12 112 SER A N 1
ATOM 878 C CA . SER A 1 112 ? 1.328 1.632 14.726 1.00 84.12 112 SER A CA 1
ATOM 879 C C . SER A 1 112 ? -0.185 1.908 14.770 1.00 84.12 112 SER A C 1
ATOM 881 O O . SER A 1 112 ? -0.673 2.561 15.702 1.00 84.12 112 SER A O 1
ATOM 883 N N . LEU A 1 113 ? -0.962 1.381 13.813 1.00 84.19 113 LEU A N 1
ATOM 884 C CA . LEU A 1 113 ? -2.413 1.560 13.768 1.00 84.19 113 LEU A CA 1
ATOM 885 C C . LEU A 1 113 ? -3.119 0.876 14.941 1.00 84.19 113 LEU A C 1
ATOM 887 O O . LEU A 1 113 ? -3.131 -0.344 15.095 1.00 84.19 113 LEU A O 1
ATOM 891 N N . LYS A 1 114 ? -3.827 1.680 15.735 1.00 82.19 114 LYS A N 1
ATOM 892 C CA . LYS A 1 114 ? -4.713 1.180 16.792 1.00 82.19 114 LYS A CA 1
ATOM 893 C C . LYS A 1 114 ? -6.080 0.788 16.231 1.00 82.19 114 LYS A C 1
ATOM 895 O O . LYS A 1 114 ? -6.638 1.488 15.386 1.00 82.19 114 LYS A O 1
ATOM 900 N N . GLY A 1 115 ? -6.654 -0.288 16.776 1.00 79.75 115 GLY A N 1
ATOM 901 C CA . GLY A 1 115 ? -7.995 -0.767 16.413 1.00 79.75 115 GLY A CA 1
ATOM 902 C C . GLY A 1 115 ? -8.042 -1.605 15.132 1.00 79.75 115 GLY A C 1
ATOM 903 O O . GLY A 1 115 ? -9.121 -1.849 14.598 1.00 79.75 115 GLY A O 1
ATOM 904 N N . VAL A 1 116 ? -6.886 -2.057 14.647 1.00 79.06 116 VAL A N 1
ATOM 905 C CA . VAL A 1 116 ? -6.738 -2.856 13.430 1.00 79.06 116 VAL A CA 1
ATOM 906 C C . VAL A 1 116 ? -5.972 -4.134 13.774 1.00 79.06 116 VAL A C 1
ATOM 908 O O . VAL A 1 116 ? -5.029 -4.111 14.559 1.00 79.06 116 VAL A O 1
ATOM 911 N N . LYS A 1 117 ? -6.410 -5.263 13.226 1.00 80.88 117 LYS A N 1
ATOM 912 C CA . LYS A 1 117 ? -5.690 -6.530 13.200 1.00 80.88 117 LYS A CA 1
ATOM 913 C C . LYS A 1 117 ? -4.834 -6.545 11.938 1.00 80.88 117 LYS A C 1
ATOM 915 O O . LYS A 1 117 ? -5.367 -6.598 10.832 1.00 80.88 117 LYS A O 1
ATOM 920 N N . THR A 1 118 ? -3.523 -6.505 12.122 1.00 79.50 118 THR A N 1
ATOM 921 C CA . THR A 1 118 ? -2.554 -6.534 11.026 1.00 79.50 118 THR A CA 1
ATOM 922 C C . THR A 1 118 ? -1.948 -7.927 10.916 1.00 79.50 118 THR A C 1
ATOM 924 O O . THR A 1 118 ? -1.468 -8.474 11.907 1.00 79.50 118 THR A O 1
ATOM 927 N N . VAL A 1 119 ? -1.957 -8.497 9.714 1.00 79.44 119 VAL A N 1
ATOM 928 C CA . VAL A 1 119 ? -1.198 -9.701 9.364 1.00 79.44 119 VAL A CA 1
ATOM 929 C C . VAL A 1 119 ? -0.067 -9.275 8.448 1.00 79.44 119 VAL A C 1
ATOM 931 O O . VAL A 1 119 ? -0.313 -8.845 7.324 1.00 79.44 119 VAL A O 1
ATOM 934 N N . GLN A 1 120 ? 1.170 -9.366 8.934 1.00 78.62 120 GLN A N 1
ATOM 935 C CA . GLN A 1 120 ? 2.348 -9.010 8.154 1.00 78.62 120 GLN A CA 1
ATOM 936 C C . GLN A 1 120 ? 2.997 -10.254 7.551 1.00 78.62 120 GLN A C 1
ATOM 938 O O . GLN A 1 120 ? 3.458 -11.150 8.256 1.00 78.62 120 GLN A O 1
ATOM 943 N N . VAL A 1 121 ? 3.096 -10.268 6.228 1.00 75.38 121 VAL A N 1
ATOM 944 C CA . VAL A 1 121 ? 3.797 -11.281 5.449 1.00 75.38 121 VAL A CA 1
ATOM 945 C C . VAL A 1 121 ? 5.069 -10.649 4.901 1.00 75.38 121 VAL A C 1
ATOM 947 O O . VAL A 1 121 ? 5.069 -9.965 3.879 1.00 75.38 121 VAL A O 1
ATOM 950 N N . SER A 1 122 ? 6.175 -10.874 5.611 1.00 72.06 122 SER A N 1
ATOM 951 C CA . SER A 1 122 ? 7.505 -10.524 5.116 1.00 72.06 122 SER A CA 1
ATOM 952 C C . SER A 1 122 ? 8.073 -11.683 4.303 1.00 72.06 122 SER A C 1
ATOM 954 O O . SER A 1 122 ? 8.282 -12.783 4.833 1.00 72.06 122 SER A O 1
ATOM 956 N N . VAL A 1 123 ? 8.304 -11.443 3.016 1.00 66.38 123 VAL A N 1
ATOM 957 C CA . VAL A 1 123 ? 8.796 -12.449 2.073 1.00 66.38 123 VAL A CA 1
ATOM 958 C C . VAL A 1 123 ? 10.237 -12.091 1.717 1.00 66.38 123 VAL A C 1
ATOM 960 O O . VAL A 1 123 ? 10.480 -11.130 0.999 1.00 66.38 123 VAL A O 1
ATOM 963 N N . ARG A 1 124 ? 11.205 -12.845 2.250 1.00 59.81 124 ARG A N 1
ATOM 964 C CA . ARG A 1 124 ? 12.617 -12.750 1.821 1.00 59.81 124 ARG A CA 1
ATOM 965 C C . ARG A 1 124 ? 12.913 -13.661 0.632 1.00 59.81 124 ARG A C 1
ATOM 967 O O . ARG A 1 124 ? 13.784 -13.357 -0.169 1.00 59.81 124 ARG A O 1
ATOM 974 N N . ASP A 1 125 ? 12.161 -14.754 0.525 1.00 56.25 125 ASP A N 1
ATOM 975 C CA . ASP A 1 125 ? 12.183 -15.701 -0.585 1.00 56.25 125 ASP A CA 1
ATOM 976 C C . ASP A 1 125 ? 10.739 -15.905 -1.080 1.00 56.25 125 ASP A C 1
ATOM 978 O O . ASP A 1 125 ? 9.899 -16.334 -0.279 1.00 56.25 125 ASP A O 1
ATOM 982 N N . PRO A 1 126 ? 10.421 -15.615 -2.356 1.00 56.62 126 PRO A N 1
ATOM 983 C CA . PRO A 1 126 ? 9.099 -15.838 -2.943 1.00 56.62 126 PRO A CA 1
ATOM 984 C C . PRO A 1 126 ? 8.516 -17.236 -2.690 1.00 56.62 126 PRO A C 1
ATOM 986 O O . PRO A 1 126 ? 7.296 -17.359 -2.563 1.00 56.62 126 PRO A O 1
ATOM 989 N N . ALA A 1 127 ? 9.352 -18.275 -2.565 1.00 57.62 127 ALA A N 1
ATOM 990 C CA . ALA A 1 127 ? 8.900 -19.638 -2.273 1.00 57.62 127 ALA A CA 1
ATOM 991 C C . ALA A 1 127 ? 8.256 -19.770 -0.877 1.00 57.62 127 ALA A C 1
ATOM 993 O O . ALA A 1 127 ? 7.298 -20.524 -0.709 1.00 57.62 127 ALA A O 1
ATOM 994 N N . SER A 1 128 ? 8.709 -18.973 0.097 1.00 61.25 128 SER A N 1
ATOM 995 C CA . SER A 1 128 ? 8.199 -18.966 1.480 1.00 61.25 128 SER A CA 1
ATOM 996 C C . SER A 1 128 ? 6.866 -18.223 1.653 1.00 61.25 128 SER A C 1
ATOM 998 O O . SER A 1 128 ? 6.215 -18.332 2.692 1.00 61.25 128 SER A O 1
ATOM 1000 N N . ALA A 1 129 ? 6.431 -17.456 0.646 1.00 59.62 129 ALA A N 1
ATOM 1001 C CA . ALA A 1 129 ? 5.222 -16.637 0.740 1.00 59.62 129 ALA A CA 1
ATOM 1002 C C . ALA A 1 129 ? 3.948 -17.481 0.890 1.00 59.62 129 ALA A C 1
ATOM 1004 O O . ALA A 1 129 ? 3.038 -17.106 1.628 1.00 59.62 129 ALA A O 1
ATOM 1005 N N . LYS A 1 130 ? 3.883 -18.625 0.195 1.00 61.44 130 LYS A N 1
ATOM 1006 C CA . LYS A 1 130 ? 2.709 -19.508 0.200 1.00 61.44 130 LYS A CA 1
ATOM 1007 C C . LYS A 1 130 ? 2.502 -20.177 1.560 1.00 61.44 130 LYS A C 1
ATOM 1009 O O . LYS A 1 130 ? 1.369 -20.263 2.014 1.00 61.44 130 LYS A O 1
ATOM 1014 N N . GLU A 1 131 ? 3.588 -20.595 2.201 1.00 62.41 131 GLU A N 1
ATOM 1015 C CA . GLU A 1 131 ? 3.583 -21.259 3.509 1.00 62.41 131 GLU A CA 1
ATOM 1016 C C . GLU A 1 131 ? 3.113 -20.295 4.610 1.00 62.41 131 GLU A C 1
ATOM 1018 O O . GLU A 1 131 ? 2.149 -20.576 5.317 1.00 62.41 131 GLU A O 1
ATOM 1023 N N . LYS A 1 132 ? 3.653 -19.067 4.636 1.00 62.09 132 LYS A N 1
ATOM 1024 C CA . LYS A 1 132 ? 3.249 -18.028 5.604 1.00 62.09 132 LYS A CA 1
ATOM 1025 C C . LYS A 1 132 ? 1.786 -17.593 5.496 1.00 62.09 132 LYS A C 1
ATOM 1027 O O . LYS A 1 132 ? 1.197 -17.166 6.486 1.00 62.09 132 LYS A O 1
ATOM 1032 N N . LEU A 1 133 ? 1.204 -17.660 4.298 1.00 59.16 133 LEU A N 1
ATOM 1033 C CA . LEU A 1 133 ? -0.214 -17.363 4.078 1.00 59.16 133 LEU A CA 1
ATOM 1034 C C . LEU A 1 133 ? -1.130 -18.530 4.484 1.00 59.16 133 LEU A C 1
ATOM 1036 O O . LEU A 1 133 ? -2.307 -18.299 4.750 1.00 59.16 133 LEU A O 1
ATOM 1040 N N . GLN A 1 134 ? -0.613 -19.763 4.530 1.00 59.75 134 GLN A N 1
ATOM 1041 C CA . GLN A 1 134 ? -1.364 -20.955 4.932 1.00 59.75 134 GLN A CA 1
ATOM 1042 C C . GLN A 1 134 ? -1.340 -21.172 6.451 1.00 59.75 134 GLN A C 1
ATOM 1044 O O . GLN A 1 134 ? -2.405 -21.403 7.022 1.00 59.75 134 GLN A O 1
ATOM 1049 N N . ASP A 1 135 ? -0.200 -20.975 7.121 1.00 56.09 135 ASP A N 1
ATOM 1050 C CA . ASP A 1 135 ? -0.080 -21.137 8.585 1.00 56.09 135 ASP A CA 1
ATOM 1051 C C . ASP A 1 135 ? -1.025 -20.217 9.373 1.00 56.09 135 ASP A C 1
ATOM 1053 O O . ASP A 1 135 ? -1.529 -20.562 10.445 1.00 56.09 135 ASP A O 1
ATOM 1057 N N . HIS A 1 136 ? -1.325 -19.037 8.826 1.00 50.31 136 HIS A N 1
ATOM 1058 C CA . HIS A 1 136 ? -2.199 -18.073 9.485 1.00 50.31 136 HIS A CA 1
ATOM 1059 C C . HIS A 1 136 ? -3.694 -18.459 9.439 1.00 50.31 136 HIS A C 1
ATOM 1061 O O . HIS A 1 136 ? -4.490 -17.857 10.165 1.00 50.31 136 HIS A O 1
ATOM 1067 N N . ASN A 1 137 ? -4.077 -19.454 8.626 1.00 44.81 137 ASN A N 1
ATOM 1068 C CA . ASN A 1 137 ? -5.429 -20.025 8.615 1.00 44.81 137 ASN A CA 1
ATOM 1069 C C . ASN A 1 137 ? -5.609 -21.150 9.649 1.00 44.81 137 ASN A C 1
ATOM 1071 O O . ASN A 1 137 ? -6.743 -21.421 10.043 1.00 44.81 137 ASN A O 1
ATOM 1075 N N . GLU A 1 138 ? -4.531 -21.785 10.122 1.00 40.66 138 GLU A N 1
ATOM 1076 C CA . GLU A 1 138 ? -4.628 -22.913 11.063 1.00 40.66 138 GLU A CA 1
ATOM 1077 C C . GLU A 1 138 ? -4.737 -22.477 12.534 1.00 40.66 138 GLU A C 1
ATOM 1079 O O . GLU A 1 138 ? -5.227 -23.235 13.364 1.00 40.66 138 GLU A O 1
ATOM 1084 N N . HIS A 1 139 ? -4.375 -21.233 12.864 1.00 37.84 139 HIS A N 1
ATOM 1085 C CA . HIS A 1 139 ? -4.480 -20.674 14.225 1.00 37.84 139 HIS A CA 1
ATOM 1086 C C . HIS A 1 139 ? -5.796 -19.920 14.508 1.00 37.84 139 HIS A C 1
ATOM 1088 O O . HIS A 1 139 ? -5.893 -19.177 15.487 1.00 37.84 139 HIS A O 1
ATOM 1094 N N . THR A 1 140 ? -6.811 -20.075 13.654 1.00 37.81 140 THR A N 1
ATOM 1095 C CA . THR A 1 140 ? -8.135 -19.437 13.814 1.00 37.81 140 THR A CA 1
ATOM 1096 C C . THR A 1 140 ? -9.307 -20.417 13.924 1.00 37.81 140 THR A C 1
ATOM 1098 O O . THR A 1 140 ? -10.443 -20.006 13.695 1.00 37.81 140 THR A O 1
ATOM 1101 N N . ASN A 1 141 ? -9.055 -21.673 14.310 1.00 34.91 141 ASN A N 1
ATOM 1102 C CA . ASN A 1 141 ? -10.105 -22.584 14.788 1.00 34.91 141 ASN A CA 1
ATOM 1103 C C . ASN A 1 141 ? -10.100 -22.682 16.313 1.00 34.91 141 ASN A C 1
ATOM 1105 O O . ASN A 1 141 ? -9.001 -22.862 16.881 1.00 34.91 141 ASN A O 1
#

Radius of gyration: 14.95 Å; Cα contacts (8 Å, |Δi|>4): 212; chains: 1; bounding box: 35×37×39 Å

Secondary structure (DSSP, 8-state):
--EEEEEEEE--S---TT-EEEEEEEE--S-GGGSPP--TT-EE-HHHIIIIIIHHHTTSTT-EEEEEEETT--SGGG-TT-STTHHHHHHHHHS--EEEEEEESHHHHHHT-TTEEEEEEE-SSGGGHHHHHHHHHHTT-

Organism: NCBI:txid34597

Nearest PDB structures (foldseek):
  3wz2-assembly1_E  TM=1.719E-01  e=6.389E+00  Pyrococcus furiosus DSM 3638